Protein AF-A0A6I2Z939-F1 (afdb_monomer_lite)

pLDDT: mean 79.4, std 15.96, range [52.59, 95.0]

Radius of gyration: 16.99 Å; chains: 1; bounding box: 55×26×26 Å

Sequence (53 aa):
QSLRTYAGLAKDCVVIGANTRVEIWDATSWNEYLADREKSFADVSEEVFPGLF

Foldseek 3Di:
DVVCVVQVPDDDWDWDDDPPDIDIHHPVVVVVVVVVVVVVVVVVVPPPPPDDD

Structure (mmCIF, N/CA/C/O backbone):
data_AF-A0A6I2Z939-F1
#
_entry.id   AF-A0A6I2Z939-F1
#
loop_
_atom_site.group_PDB
_atom_site.id
_atom_site.type_symbol
_atom_site.label_atom_id
_atom_site.label_alt_id
_atom_site.label_comp_id
_atom_site.label_asym_id
_atom_site.label_entity_id
_atom_site.label_seq_id
_atom_site.pdbx_PDB_ins_code
_atom_site.Cartn_x
_atom_site.Cartn_y
_atom_site.Cartn_z
_atom_site.occupancy
_atom_site.B_iso_or_equiv
_atom_site.auth_seq_id
_atom_site.auth_comp_id
_atom_site.auth_asym_id
_atom_site.auth_atom_id
_atom_site.pdbx_PDB_model_num
ATOM 1 N N . GLN A 1 1 ? -16.764 3.833 2.649 1.00 62.62 1 GLN A N 1
ATOM 2 C CA . GLN A 1 1 ? -15.756 3.771 3.734 1.00 62.62 1 GLN A CA 1
ATOM 3 C C . GLN A 1 1 ? -14.974 2.447 3.789 1.00 62.62 1 GLN A C 1
ATOM 5 O O . GLN A 1 1 ? -13.984 2.418 4.504 1.00 62.62 1 GLN A O 1
ATOM 10 N N . SER A 1 2 ? -15.322 1.391 3.035 1.00 83.69 2 SER A N 1
ATOM 11 C CA . SER A 1 2 ? -14.664 0.075 3.167 1.00 83.69 2 SER A CA 1
ATOM 12 C C . SER A 1 2 ? -13.181 0.056 2.785 1.00 83.69 2 SER A C 1
ATOM 14 O O . SER A 1 2 ? -12.412 -0.611 3.458 1.00 83.69 2 SER A O 1
ATOM 16 N N . LEU A 1 3 ? -12.762 0.809 1.761 1.00 87.75 3 LEU A N 1
ATOM 17 C CA . LEU A 1 3 ? -11.374 0.783 1.275 1.00 87.75 3 LEU A CA 1
ATOM 18 C C . LEU A 1 3 ? -10.370 1.350 2.284 1.00 87.75 3 LEU A C 1
ATOM 20 O O . LEU A 1 3 ? -9.263 0.842 2.393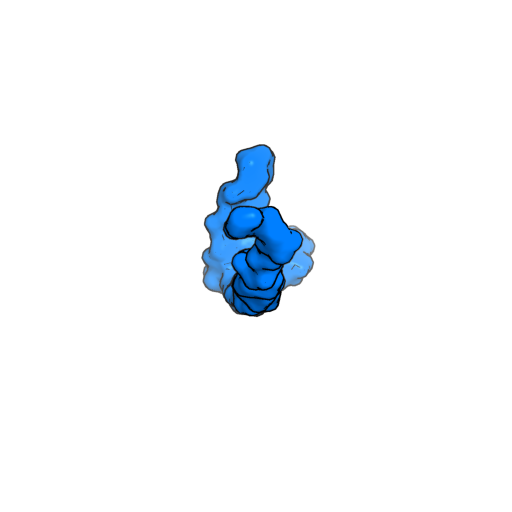 1.00 87.75 3 LEU A O 1
ATOM 24 N N . ARG A 1 4 ? -10.773 2.361 3.064 1.00 87.06 4 ARG A N 1
ATOM 25 C CA . ARG A 1 4 ? -9.929 2.928 4.124 1.00 87.06 4 ARG A CA 1
ATOM 26 C C . ARG A 1 4 ? -9.710 1.917 5.249 1.00 87.06 4 ARG A C 1
ATOM 28 O O . ARG A 1 4 ? -8.591 1.748 5.704 1.00 87.06 4 ARG A O 1
ATOM 35 N N . THR A 1 5 ? -10.778 1.232 5.65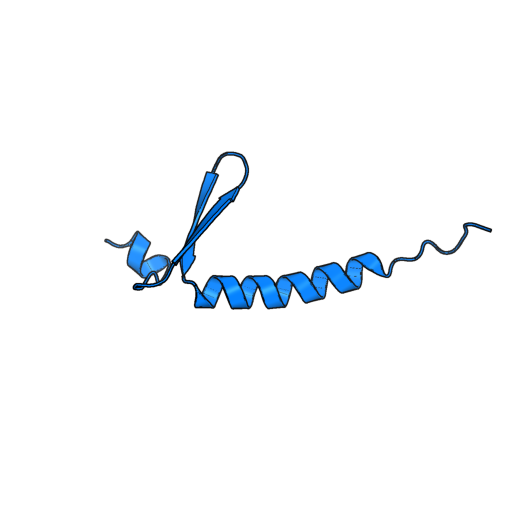6 1.00 87.56 5 THR A N 1
ATOM 36 C CA . THR A 1 5 ? -10.710 0.167 6.663 1.00 87.56 5 THR A CA 1
ATOM 37 C C . THR A 1 5 ? -9.928 -1.040 6.153 1.00 87.56 5 THR A C 1
ATOM 39 O O . THR A 1 5 ? -9.103 -1.570 6.883 1.00 87.56 5 THR A O 1
ATOM 42 N N . TYR A 1 6 ? -10.148 -1.444 4.899 1.00 87.62 6 TYR A N 1
ATOM 43 C CA . TYR A 1 6 ? -9.410 -2.527 4.248 1.00 87.62 6 TYR A CA 1
ATOM 44 C C . TYR A 1 6 ? -7.905 -2.251 4.215 1.00 87.62 6 TYR A C 1
ATOM 46 O O . TYR A 1 6 ? -7.115 -3.124 4.544 1.00 87.62 6 TYR A O 1
ATOM 54 N N . ALA A 1 7 ? -7.519 -1.023 3.866 1.00 86.12 7 ALA A N 1
ATOM 55 C CA . ALA A 1 7 ? -6.124 -0.599 3.829 1.00 86.12 7 ALA A CA 1
ATOM 56 C C . ALA A 1 7 ? -5.540 -0.273 5.218 1.00 86.12 7 ALA A C 1
ATOM 58 O O . ALA A 1 7 ? -4.416 0.210 5.294 1.00 86.12 7 ALA A O 1
ATOM 59 N N . GLY A 1 8 ? -6.300 -0.464 6.305 1.00 88.25 8 GLY A N 1
ATOM 60 C CA . GLY A 1 8 ? -5.849 -0.154 7.666 1.00 88.25 8 GLY A CA 1
ATOM 61 C C . GLY A 1 8 ? -5.512 1.322 7.902 1.00 88.25 8 GLY A C 1
ATOM 62 O O . GLY A 1 8 ? -4.865 1.646 8.889 1.00 88.25 8 GLY A O 1
ATOM 63 N N . LEU A 1 9 ? -5.942 2.226 7.014 1.00 87.56 9 LEU A N 1
ATOM 64 C CA . LEU A 1 9 ? -5.498 3.617 7.013 1.00 87.56 9 LEU A CA 1
ATOM 65 C C . LEU A 1 9 ? -6.019 4.363 8.245 1.00 87.56 9 LEU A C 1
ATOM 67 O O . LEU A 1 9 ? -7.223 4.629 8.371 1.00 87.56 9 LEU A O 1
ATOM 71 N N . ALA A 1 10 ? -5.080 4.721 9.119 1.00 80.19 10 ALA A N 1
ATOM 72 C CA . ALA A 1 10 ? -5.293 5.571 10.278 1.00 80.19 10 ALA A CA 1
ATOM 73 C C . ALA A 1 10 ? -4.992 7.045 9.930 1.00 80.19 10 ALA A C 1
ATOM 75 O O . ALA A 1 10 ? -5.445 7.551 8.902 1.00 80.19 10 ALA A O 1
ATOM 76 N N . LYS A 1 11 ? -4.294 7.768 10.815 1.00 82.44 11 LYS A N 1
ATOM 77 C CA . LYS A 1 11 ? -3.974 9.191 10.625 1.00 82.44 11 LYS A CA 1
ATOM 78 C C . LYS A 1 11 ? -2.719 9.396 9.776 1.00 82.44 11 LYS A C 1
ATOM 80 O O . LYS A 1 11 ? -2.714 10.269 8.913 1.00 82.44 11 LYS A O 1
ATOM 85 N N . ASP A 1 12 ? -1.699 8.581 10.019 1.00 90.62 12 ASP A N 1
ATOM 86 C CA . ASP A 1 12 ? -0.427 8.650 9.312 1.00 90.62 12 ASP A CA 1
ATOM 87 C C . ASP A 1 12 ? -0.454 7.687 8.125 1.00 90.62 12 ASP A C 1
ATOM 89 O O . ASP A 1 12 ? -0.811 6.517 8.257 1.00 90.62 12 ASP A O 1
ATOM 93 N N . CYS A 1 13 ? -0.118 8.198 6.943 1.00 92.62 13 CYS A N 1
ATOM 94 C CA . CYS A 1 13 ? -0.124 7.423 5.710 1.00 92.62 13 CYS A CA 1
ATOM 95 C C . CYS A 1 13 ? 1.026 7.835 4.796 1.00 92.62 13 CYS A C 1
ATOM 97 O O . CYS A 1 13 ? 1.528 8.959 4.860 1.00 92.62 13 CYS A O 1
ATOM 99 N N . VAL A 1 14 ? 1.425 6.908 3.933 1.00 93.81 14 VAL A N 1
ATOM 100 C CA . VAL A 1 14 ? 2.460 7.105 2.919 1.00 93.81 14 VAL A CA 1
ATOM 101 C C . VAL A 1 14 ? 1.801 7.076 1.547 1.00 93.81 14 VAL A C 1
ATOM 103 O O . VAL A 1 14 ? 0.969 6.213 1.266 1.00 93.81 14 VAL A O 1
ATOM 106 N N . VAL A 1 15 ? 2.166 8.030 0.691 1.00 93.88 15 VAL A N 1
ATOM 107 C CA . VAL A 1 15 ? 1.645 8.140 -0.675 1.00 93.88 15 VAL A CA 1
ATOM 108 C C . VAL A 1 15 ? 2.790 7.972 -1.655 1.00 93.88 15 VAL A C 1
ATOM 110 O O . VAL A 1 15 ? 3.805 8.660 -1.551 1.00 93.88 15 VAL A O 1
ATOM 113 N N . ILE A 1 16 ? 2.619 7.063 -2.611 1.00 93.06 16 ILE A N 1
ATOM 114 C CA . ILE A 1 16 ? 3.682 6.660 -3.531 1.00 93.06 16 ILE A CA 1
ATOM 115 C C . ILE A 1 16 ? 3.155 6.680 -4.959 1.00 93.06 16 ILE A C 1
ATOM 117 O O . ILE A 1 16 ? 2.065 6.182 -5.244 1.00 93.06 16 ILE A O 1
ATOM 121 N N . GLY A 1 17 ? 3.947 7.240 -5.871 1.00 94.06 17 GLY A N 1
ATOM 122 C CA . GLY A 1 17 ? 3.730 7.094 -7.306 1.00 94.06 17 GLY A CA 1
ATOM 123 C C . GLY A 1 17 ? 4.373 5.806 -7.816 1.00 94.06 17 GLY A C 1
ATOM 124 O O . GLY A 1 17 ? 5.579 5.624 -7.682 1.00 94.06 17 GLY A O 1
ATOM 125 N N . ALA A 1 18 ? 3.583 4.931 -8.434 1.00 89.56 18 ALA A N 1
ATOM 126 C CA . ALA A 1 18 ? 4.034 3.673 -9.020 1.00 89.56 18 ALA A CA 1
ATOM 127 C C . ALA A 1 18 ? 3.669 3.622 -10.510 1.00 89.56 18 ALA A C 1
ATOM 129 O O . ALA A 1 18 ? 2.689 2.993 -10.918 1.00 89.56 18 ALA A O 1
ATOM 130 N N . ASN A 1 19 ? 4.485 4.290 -11.330 1.00 93.50 19 ASN A N 1
ATOM 131 C CA . ASN A 1 19 ? 4.299 4.421 -12.776 1.00 93.50 19 ASN A CA 1
ATOM 132 C C . ASN A 1 19 ? 2.909 4.992 -13.128 1.00 93.50 19 ASN A C 1
ATOM 134 O O . ASN A 1 19 ? 2.690 6.195 -13.023 1.00 93.50 19 ASN A O 1
ATOM 138 N N . THR A 1 20 ? 1.952 4.137 -13.490 1.00 94.94 20 THR A N 1
ATOM 139 C CA . THR A 1 20 ? 0.597 4.530 -13.898 1.00 94.94 20 THR A CA 1
ATOM 140 C C . THR A 1 20 ? -0.422 4.536 -12.756 1.00 94.94 20 THR A C 1
ATOM 142 O O . THR A 1 20 ? -1.599 4.789 -13.008 1.00 94.94 20 THR A O 1
ATOM 145 N N . ARG A 1 21 ? -0.021 4.225 -11.515 1.00 93.50 21 ARG A N 1
ATOM 146 C CA . ARG A 1 21 ? -0.917 4.227 -10.346 1.00 93.50 21 ARG A CA 1
ATOM 147 C C . ARG A 1 21 ? -0.337 5.008 -9.173 1.00 93.50 21 ARG A C 1
ATOM 149 O O . ARG A 1 21 ? 0.873 5.181 -9.068 1.00 93.50 21 ARG A O 1
ATOM 156 N N . VAL A 1 22 ? -1.222 5.425 -8.274 1.00 94.12 22 VAL A N 1
ATOM 157 C CA . VAL A 1 22 ? -0.869 5.949 -6.951 1.00 94.12 22 VAL A CA 1
ATOM 158 C C . VAL A 1 22 ? -1.270 4.917 -5.913 1.00 94.12 22 VAL A C 1
ATOM 160 O O . VAL A 1 22 ? -2.365 4.359 -5.981 1.00 94.12 22 VAL A O 1
ATOM 163 N N . GLU A 1 23 ? -0.385 4.680 -4.958 1.00 93.75 23 GLU A N 1
ATOM 164 C CA . GLU A 1 23 ? -0.644 3.815 -3.819 1.00 93.75 23 GLU A CA 1
ATOM 165 C C . GLU A 1 23 ? -0.711 4.642 -2.538 1.00 93.75 23 GLU A C 1
ATOM 167 O O . GLU A 1 23 ? 0.029 5.615 -2.371 1.00 93.75 23 GLU A O 1
ATOM 172 N N . ILE A 1 24 ? -1.616 4.250 -1.643 1.00 94.00 24 ILE A N 1
ATOM 173 C CA . ILE A 1 24 ? -1.796 4.864 -0.330 1.00 94.00 24 ILE A CA 1
ATOM 174 C C . ILE A 1 24 ? -1.682 3.747 0.694 1.00 94.00 24 ILE A C 1
ATOM 176 O O . ILE A 1 24 ? -2.459 2.792 0.659 1.00 94.00 24 ILE A O 1
ATOM 180 N N . TRP A 1 25 ? -0.721 3.890 1.593 1.00 93.88 25 TRP A N 1
ATOM 181 C CA . TRP A 1 25 ? -0.357 2.877 2.569 1.00 93.88 25 TRP A CA 1
ATOM 182 C C . TRP A 1 25 ? -0.509 3.411 3.985 1.00 93.88 25 TRP A C 1
ATOM 184 O O . TRP A 1 25 ? -0.270 4.593 4.245 1.00 93.88 25 TRP A O 1
ATOM 194 N N . ASP A 1 26 ? -0.871 2.524 4.905 1.00 95.00 26 ASP A N 1
ATOM 195 C CA . ASP A 1 26 ? -0.627 2.745 6.325 1.00 95.00 26 ASP A CA 1
ATOM 196 C C . ASP A 1 26 ? 0.891 2.815 6.577 1.00 95.00 26 ASP A C 1
ATOM 198 O O . ASP A 1 26 ? 1.666 2.054 5.990 1.00 95.00 26 ASP A O 1
ATOM 202 N N . ALA A 1 27 ? 1.324 3.752 7.423 1.00 92.88 27 ALA A N 1
ATOM 203 C CA . ALA A 1 27 ? 2.744 4.033 7.622 1.00 92.88 27 ALA A CA 1
ATOM 204 C C . ALA A 1 27 ? 3.508 2.854 8.246 1.00 92.88 27 ALA A C 1
ATOM 206 O O . ALA A 1 27 ? 4.651 2.595 7.865 1.00 92.88 27 ALA A O 1
ATOM 207 N N . THR A 1 28 ? 2.888 2.116 9.170 1.00 93.12 28 THR A N 1
ATOM 208 C CA . THR A 1 28 ? 3.509 0.940 9.793 1.00 93.12 28 THR A CA 1
ATOM 209 C C . THR A 1 28 ? 3.678 -0.175 8.772 1.00 93.12 28 THR A C 1
ATOM 211 O O . THR A 1 28 ? 4.785 -0.680 8.593 1.00 93.12 28 THR A O 1
ATOM 214 N N . SER A 1 29 ? 2.611 -0.473 8.032 1.00 91.81 29 SER A N 1
ATOM 215 C CA . SER A 1 29 ? 2.617 -1.494 6.979 1.00 91.81 29 SER A CA 1
ATOM 216 C C . SER A 1 29 ? 3.672 -1.207 5.902 1.00 91.81 29 SER A C 1
ATOM 218 O O . SER A 1 29 ? 4.345 -2.115 5.416 1.00 91.81 29 SER A O 1
ATOM 220 N N . TRP A 1 30 ? 3.850 0.068 5.541 1.00 92.69 30 TRP A N 1
ATOM 221 C CA . TRP A 1 30 ? 4.876 0.496 4.589 1.00 92.69 30 TRP A CA 1
ATOM 222 C C . TRP A 1 30 ? 6.304 0.268 5.105 1.00 92.69 30 TRP A C 1
ATOM 224 O O . TRP A 1 30 ? 7.153 -0.233 4.367 1.00 92.69 30 TRP A O 1
ATOM 234 N N . ASN A 1 31 ? 6.574 0.599 6.370 1.00 91.31 31 ASN A N 1
ATOM 235 C CA . ASN A 1 31 ? 7.898 0.412 6.969 1.00 91.31 31 ASN A CA 1
ATOM 236 C C . ASN A 1 31 ? 8.268 -1.072 7.095 1.00 91.31 31 ASN A C 1
ATOM 238 O O . ASN A 1 31 ? 9.408 -1.443 6.823 1.00 91.31 31 ASN A O 1
ATOM 242 N N . GLU A 1 32 ? 7.310 -1.922 7.469 1.00 91.94 32 GLU A N 1
ATOM 243 C CA . GLU A 1 32 ? 7.511 -3.375 7.522 1.00 91.94 32 GLU A CA 1
ATOM 244 C C . GLU A 1 32 ? 7.824 -3.947 6.136 1.00 91.94 32 GLU A C 1
ATOM 246 O O . GLU A 1 32 ? 8.779 -4.707 5.974 1.00 91.94 32 GLU A O 1
ATOM 251 N N . TYR A 1 33 ? 7.066 -3.526 5.120 1.00 89.12 33 TYR A N 1
ATOM 252 C CA . TYR A 1 33 ? 7.310 -3.907 3.733 1.00 89.12 33 TYR A CA 1
ATOM 253 C C . TYR A 1 33 ? 8.704 -3.484 3.247 1.00 89.12 33 TYR A C 1
ATOM 255 O O . TYR A 1 33 ? 9.393 -4.273 2.601 1.00 89.12 33 TYR A O 1
ATOM 263 N N . LEU A 1 34 ? 9.136 -2.256 3.553 1.00 88.00 34 LEU A N 1
ATOM 264 C CA . LEU A 1 34 ? 10.471 -1.779 3.186 1.00 88.00 34 LEU A CA 1
ATOM 265 C C . LEU A 1 34 ? 11.573 -2.603 3.853 1.00 88.00 34 LEU A C 1
ATOM 267 O O . LEU A 1 34 ? 12.499 -3.026 3.167 1.00 88.00 34 LEU A O 1
ATOM 271 N N . ALA A 1 35 ? 11.451 -2.872 5.154 1.00 87.75 35 ALA A N 1
ATOM 272 C CA . ALA A 1 35 ? 12.440 -3.646 5.899 1.00 87.75 35 ALA A CA 1
ATOM 273 C C . ALA A 1 35 ? 12.592 -5.081 5.360 1.00 87.75 35 ALA A C 1
ATOM 275 O O . ALA A 1 35 ? 13.707 -5.594 5.258 1.00 87.75 35 ALA A O 1
ATOM 276 N N . ASP A 1 36 ? 11.486 -5.721 4.970 1.00 85.06 36 ASP A N 1
ATOM 277 C CA . ASP A 1 36 ? 11.509 -7.040 4.325 1.00 85.06 36 ASP A CA 1
ATOM 278 C C . ASP A 1 36 ? 12.179 -6.991 2.939 1.00 85.06 36 ASP A C 1
ATOM 280 O O . ASP A 1 36 ? 12.998 -7.843 2.585 1.00 85.06 36 ASP A O 1
ATOM 284 N N . ARG A 1 37 ? 11.886 -5.951 2.150 1.00 79.00 37 ARG A N 1
ATOM 285 C CA . ARG A 1 37 ? 12.409 -5.801 0.783 1.00 79.00 37 ARG A CA 1
ATOM 286 C C . ARG A 1 37 ? 13.877 -5.391 0.730 1.00 79.00 37 ARG A C 1
ATOM 288 O O . ARG A 1 37 ? 14.570 -5.837 -0.182 1.00 79.00 37 ARG A O 1
ATOM 295 N N . GLU A 1 38 ? 14.366 -4.596 1.679 1.00 64.38 38 GLU A N 1
ATOM 296 C CA . GLU A 1 38 ? 15.793 -4.256 1.784 1.00 64.38 38 GLU A CA 1
ATOM 297 C C . GLU A 1 38 ? 16.653 -5.504 1.991 1.00 64.38 38 GLU A C 1
ATOM 299 O O . GLU A 1 38 ? 17.698 -5.641 1.354 1.00 64.38 38 GLU A O 1
ATOM 304 N N . LYS A 1 39 ? 16.172 -6.462 2.793 1.00 58.97 39 LYS A N 1
ATOM 305 C CA . LYS A 1 39 ? 16.842 -7.752 2.981 1.00 58.97 39 LYS A CA 1
ATOM 306 C C . LYS A 1 39 ? 16.987 -8.512 1.659 1.00 58.97 39 LYS A C 1
ATOM 308 O O . LYS A 1 39 ? 18.070 -8.979 1.332 1.00 58.97 39 LYS A O 1
ATOM 313 N N . SER A 1 40 ? 15.924 -8.546 0.854 1.00 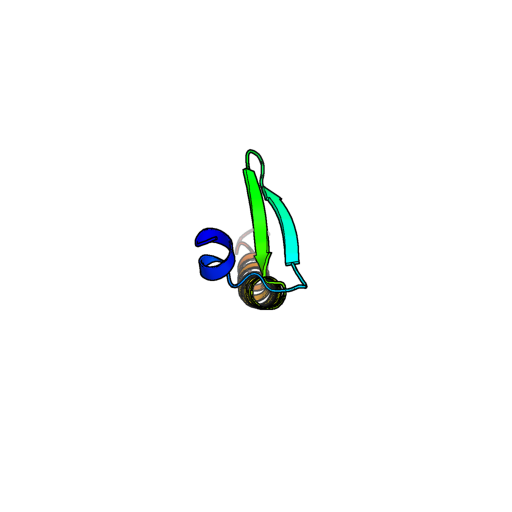57.09 40 SER A N 1
ATOM 314 C CA . SER A 1 40 ? 15.952 -9.196 -0.462 1.00 57.09 40 SER A CA 1
ATOM 315 C C . SER A 1 40 ? 16.809 -8.458 -1.499 1.00 57.09 40 SER A C 1
ATOM 317 O O . SER A 1 40 ? 17.291 -9.097 -2.428 1.00 57.09 40 SER A O 1
ATOM 319 N N . PHE A 1 41 ? 16.986 -7.137 -1.393 1.00 53.84 41 PHE A N 1
ATOM 320 C CA . PHE A 1 41 ? 17.841 -6.371 -2.311 1.00 53.84 41 PHE A CA 1
ATOM 321 C C . PHE A 1 41 ? 19.331 -6.551 -2.002 1.00 53.84 41 PHE A C 1
ATOM 323 O O . PHE A 1 41 ? 2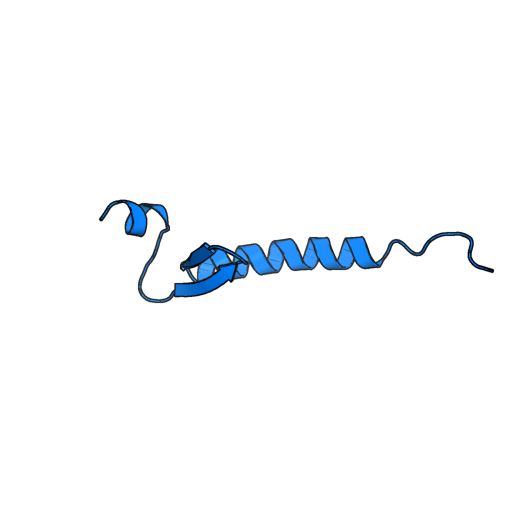0.137 -6.626 -2.930 1.00 53.84 41 PHE A O 1
ATOM 330 N N . ALA A 1 42 ? 19.691 -6.641 -0.718 1.00 57.09 42 ALA A N 1
ATOM 331 C CA . ALA A 1 42 ? 21.059 -6.929 -0.295 1.00 57.09 42 ALA A CA 1
ATOM 332 C C . ALA A 1 42 ? 21.523 -8.303 -0.809 1.00 57.09 42 ALA A C 1
ATOM 334 O O . ALA A 1 42 ? 22.600 -8.390 -1.399 1.00 57.09 42 ALA A O 1
ATOM 335 N N . ASP A 1 43 ? 20.662 -9.322 -0.703 1.00 55.06 43 ASP A N 1
ATOM 336 C CA . ASP A 1 43 ? 20.954 -10.691 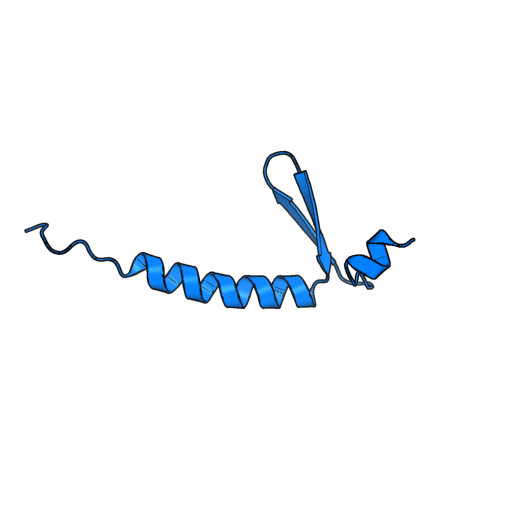-1.152 1.00 55.06 43 ASP A CA 1
ATOM 337 C C . ASP A 1 43 ? 21.156 -10.793 -2.682 1.00 55.06 43 ASP A C 1
ATOM 339 O O . ASP A 1 43 ? 21.952 -11.600 -3.153 1.00 55.06 43 ASP A O 1
ATOM 343 N N . VAL A 1 44 ? 20.486 -9.951 -3.483 1.00 53.91 44 VAL A N 1
ATOM 344 C CA . VAL A 1 44 ? 20.624 -9.943 -4.958 1.00 53.91 44 VAL A CA 1
ATOM 345 C C . VAL A 1 44 ? 21.908 -9.242 -5.424 1.00 53.91 44 VAL A C 1
ATOM 347 O O . VAL A 1 44 ? 22.415 -9.528 -6.507 1.00 53.91 44 VAL A O 1
ATOM 350 N N . SER A 1 45 ? 22.472 -8.336 -4.620 1.00 54.12 45 SER A N 1
ATOM 351 C CA . SER A 1 45 ? 23.716 -7.633 -4.973 1.00 54.12 45 SER A CA 1
ATOM 352 C C . SER A 1 45 ? 24.979 -8.490 -4.817 1.00 54.12 45 SER A C 1
ATOM 354 O O . SER A 1 45 ? 26.030 -8.132 -5.350 1.00 54.12 45 SER A O 1
ATOM 356 N N . GLU A 1 46 ? 24.874 -9.625 -4.119 1.00 54.81 46 GLU A N 1
ATOM 357 C CA . GLU A 1 46 ? 25.997 -10.510 -3.795 1.00 54.81 46 GLU A CA 1
ATOM 358 C C . GLU A 1 46 ? 26.167 -11.677 -4.792 1.00 54.81 46 GLU A C 1
ATOM 360 O O . GLU A 1 46 ? 27.034 -12.532 -4.611 1.00 54.81 46 GLU A O 1
ATOM 365 N N . GLU A 1 47 ? 25.422 -11.694 -5.906 1.00 52.59 47 GLU A N 1
ATOM 366 C CA . GLU A 1 47 ? 25.746 -12.546 -7.060 1.00 52.59 47 GLU A CA 1
ATOM 367 C C . GLU A 1 47 ? 26.925 -11.948 -7.849 1.00 52.59 47 GLU A C 1
ATOM 369 O O . GLU A 1 47 ? 26.799 -11.394 -8.943 1.00 52.59 47 GLU A O 1
ATOM 374 N N . VAL A 1 48 ? 28.125 -12.063 -7.279 1.00 59.94 48 VAL A N 1
ATOM 375 C CA . VAL A 1 48 ? 29.378 -11.876 -8.013 1.00 59.94 48 VAL A CA 1
ATOM 376 C C . VAL A 1 48 ? 29.471 -12.998 -9.048 1.00 59.94 48 VAL A C 1
ATOM 378 O O . VAL A 1 48 ? 29.683 -14.155 -8.689 1.00 59.94 48 VAL A O 1
ATOM 381 N N . PHE A 1 49 ? 29.308 -12.675 -10.335 1.00 60.16 49 PHE A N 1
ATOM 382 C CA . PHE A 1 49 ? 29.478 -13.632 -11.433 1.00 60.16 49 PHE A CA 1
ATOM 383 C C . PHE A 1 49 ? 30.854 -14.321 -11.334 1.00 60.16 49 PHE A C 1
ATOM 385 O O . PHE A 1 49 ? 31.882 -13.655 -11.507 1.00 60.16 49 PHE A O 1
ATOM 392 N N . PRO A 1 50 ? 30.922 -15.643 -11.088 1.00 54.38 50 PRO A N 1
ATOM 393 C CA . PRO A 1 50 ? 32.196 -16.338 -11.021 1.00 54.38 50 PRO A CA 1
ATOM 394 C C . PRO A 1 50 ? 32.714 -16.533 -12.452 1.00 54.38 50 PRO A C 1
ATOM 396 O O . PRO A 1 50 ? 32.262 -17.432 -13.159 1.00 54.38 50 PRO A O 1
ATOM 399 N N . GLY A 1 51 ? 33.640 -15.677 -12.905 1.00 57.88 51 GLY A N 1
ATOM 400 C CA . GLY A 1 51 ? 34.320 -15.887 -14.192 1.00 57.88 51 GLY A CA 1
ATOM 401 C C . GLY A 1 51 ? 34.865 -14.677 -14.958 1.00 57.88 51 GLY A C 1
ATOM 402 O O . GLY A 1 51 ? 35.279 -14.868 -16.095 1.00 57.88 51 GLY A O 1
ATOM 403 N N . LEU A 1 52 ? 34.891 -13.459 -14.404 1.00 54.12 52 LEU A N 1
ATOM 404 C CA . L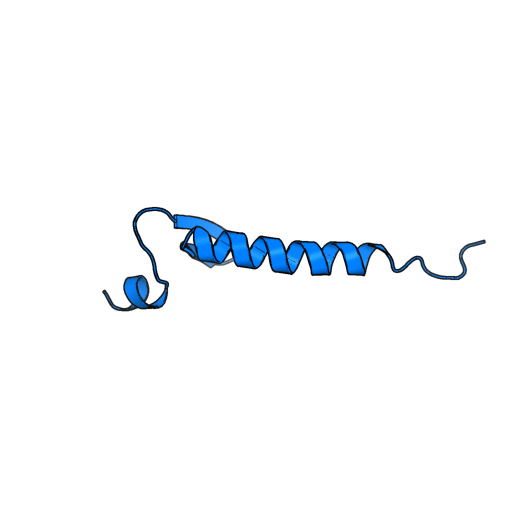EU A 1 52 ? 35.574 -12.317 -15.039 1.00 54.12 52 LEU A CA 1
ATOM 405 C C . LEU A 1 52 ? 36.983 -12.108 -14.451 1.00 54.12 52 LEU A C 1
ATOM 407 O O . LEU A 1 52 ? 37.207 -11.199 -13.655 1.00 54.12 52 LEU A O 1
ATOM 411 N N . PHE A 1 53 ? 37.923 -12.961 -14.859 1.00 56.12 53 PHE A N 1
ATOM 412 C CA . PHE A 1 53 ? 39.365 -12.685 -14.880 1.00 56.12 53 PHE A CA 1
ATOM 413 C C . PHE A 1 53 ? 39.948 -13.215 -16.187 1.00 56.12 53 PHE A C 1
ATOM 415 O O . PHE A 1 53 ? 39.531 -14.323 -16.597 1.00 56.12 53 PHE A O 1
#

Secondary structure (DSSP, 8-state):
-HHHHHTT--S-EEEEEETTEEEEEEHHHHHHHHHHHHHHHHHHHT---TT--